Protein AF-A0A1Q3QXC6-F1 (afdb_monomer_lite)

Sequence (93 aa):
MSPAQNKSDFVNVRLSVAGRAFAGDNGVVRIANAHMNYKFAGDKPQRVLTSEWTKILSTEQIDGSPMFEIVPQSTTVPPQLVAAATQEIVDAH

Secondary structure (DSSP, 8-state):
--------SEEEEEE-HHHHHHHGGGTEEEEE-SS-EEEEETT--EEEEHHHIIIIITT-EETTEESEEEPP------GGGTGGGS-SS----

Foldseek 3Di:
DDPPPPPPQKFWKAFDPQLQVVCPPQQWDWDDDPPDIDIHHHGDTDIDGPVCCVPPQVPDDDPNHRGMDTDDDPPPPPPVVVVVPPPDPDDDD

pLDDT: mean 78.22, std 18.52, range [39.12, 95.81]

Structure (mmCIF, N/CA/C/O backbone):
data_AF-A0A1Q3QXC6-F1
#
_entry.id   AF-A0A1Q3QXC6-F1
#
loop_
_atom_site.group_PDB
_atom_site.id
_atom_site.type_symbol
_atom_site.label_atom_id
_atom_site.label_alt_id
_atom_site.label_comp_id
_atom_site.label_asym_id
_atom_site.label_entity_id
_atom_site.label_seq_id
_atom_site.pdbx_PDB_ins_code
_atom_site.Cartn_x
_atom_site.Cartn_y
_atom_site.Cartn_z
_atom_site.occupancy
_atom_site.B_iso_or_equiv
_atom_site.auth_seq_id
_atom_site.auth_comp_id
_atom_site.auth_asym_id
_atom_site.auth_atom_id
_atom_site.pdbx_PDB_model_num
ATOM 1 N N . MET A 1 1 ? -12.873 0.162 34.557 1.00 39.19 1 MET A N 1
ATOM 2 C CA . MET A 1 1 ? -12.747 0.933 33.303 1.00 39.19 1 MET A CA 1
ATOM 3 C C . MET A 1 1 ? -11.288 0.880 32.895 1.00 39.19 1 MET A C 1
ATOM 5 O O . MET A 1 1 ? -10.470 1.500 33.559 1.00 39.19 1 MET A O 1
ATOM 9 N N . SER A 1 2 ? -10.935 0.053 31.913 1.00 39.12 2 SER A N 1
ATOM 10 C CA . SER A 1 2 ? -9.557 -0.006 31.413 1.00 39.12 2 SER A CA 1
ATOM 11 C C . SER A 1 2 ? -9.249 1.285 30.647 1.00 39.12 2 SER A C 1
ATOM 13 O O . SER A 1 2 ? -10.136 1.754 29.928 1.00 39.12 2 SER A O 1
ATOM 15 N N . PRO A 1 3 ? -8.049 1.878 30.779 1.00 43.44 3 PRO A N 1
ATOM 16 C CA . PRO A 1 3 ? -7.674 3.021 29.960 1.00 43.44 3 PRO A CA 1
ATOM 17 C C . PRO A 1 3 ? -7.771 2.594 28.497 1.00 43.44 3 PRO A C 1
ATOM 19 O O . PRO A 1 3 ? -7.257 1.537 28.124 1.00 43.44 3 PRO A O 1
ATOM 22 N N . ALA A 1 4 ? -8.485 3.377 27.686 1.00 45.19 4 ALA A N 1
ATOM 23 C CA . ALA A 1 4 ? -8.517 3.184 26.248 1.00 45.19 4 ALA A CA 1
ATOM 24 C C . ALA A 1 4 ? -7.061 3.158 25.771 1.00 45.19 4 ALA A C 1
ATOM 26 O O . ALA A 1 4 ? -6.369 4.174 25.835 1.00 45.19 4 ALA A O 1
ATOM 27 N N . GLN A 1 5 ? -6.572 1.976 25.378 1.00 46.03 5 GLN A N 1
ATOM 28 C CA . GLN A 1 5 ? -5.312 1.857 24.660 1.00 46.03 5 GLN A CA 1
ATOM 29 C C . GLN A 1 5 ? -5.417 2.842 23.507 1.00 46.03 5 GLN A C 1
ATOM 31 O O . GLN A 1 5 ? -6.284 2.691 22.646 1.00 46.03 5 GLN A O 1
ATOM 36 N N . ASN A 1 6 ? -4.594 3.882 23.570 1.00 46.03 6 ASN A N 1
ATOM 37 C CA . ASN A 1 6 ? -4.557 4.993 22.641 1.00 46.03 6 ASN A CA 1
ATOM 38 C C . ASN A 1 6 ? -4.053 4.439 21.298 1.00 46.03 6 ASN A C 1
ATOM 40 O O . ASN A 1 6 ? -2.878 4.562 20.957 1.00 46.03 6 ASN A O 1
ATOM 44 N N . LYS A 1 7 ? -4.901 3.681 20.588 1.00 56.66 7 LYS A N 1
ATOM 45 C CA . LYS A 1 7 ? -4.626 3.222 19.232 1.00 56.66 7 LYS A CA 1
ATOM 46 C C . LYS A 1 7 ? -4.520 4.499 18.423 1.00 56.66 7 LYS A C 1
ATOM 48 O O . LYS A 1 7 ? -5.528 5.157 18.205 1.00 56.66 7 LYS A O 1
ATOM 53 N N . SER A 1 8 ? -3.294 4.859 18.049 1.00 66.44 8 SER A N 1
ATOM 54 C CA . SER A 1 8 ? -3.034 5.984 17.159 1.00 66.44 8 SER A CA 1
ATOM 55 C C . SER A 1 8 ? -4.026 5.925 15.996 1.00 66.44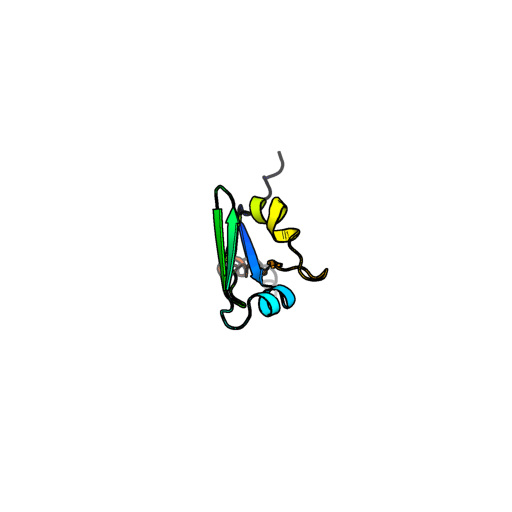 8 SER A C 1
ATOM 57 O O . SER A 1 8 ? -4.142 4.893 15.326 1.00 66.44 8 SER A O 1
ATOM 59 N N . ASP A 1 9 ? -4.720 7.036 15.741 1.00 86.25 9 ASP A N 1
ATOM 60 C CA . ASP A 1 9 ? -5.658 7.177 14.617 1.00 86.25 9 ASP A CA 1
ATOM 61 C C . ASP A 1 9 ? -4.976 6.953 13.256 1.00 86.25 9 ASP A C 1
ATOM 63 O O . ASP A 1 9 ? -5.631 6.836 12.219 1.00 86.25 9 ASP A O 1
ATOM 67 N N . PHE A 1 10 ? -3.642 6.882 13.260 1.00 89.75 10 PHE A N 1
ATOM 68 C CA . PHE A 1 10 ? -2.804 6.761 12.088 1.00 89.75 10 PHE A CA 1
ATOM 69 C C . PHE A 1 10 ? -1.750 5.666 12.214 1.00 89.75 10 PHE A C 1
ATOM 71 O O . PHE A 1 10 ? -1.197 5.427 13.290 1.00 89.75 10 PHE A O 1
ATOM 78 N N . VAL A 1 11 ? -1.375 5.123 11.060 1.00 92.06 11 VAL A N 1
ATO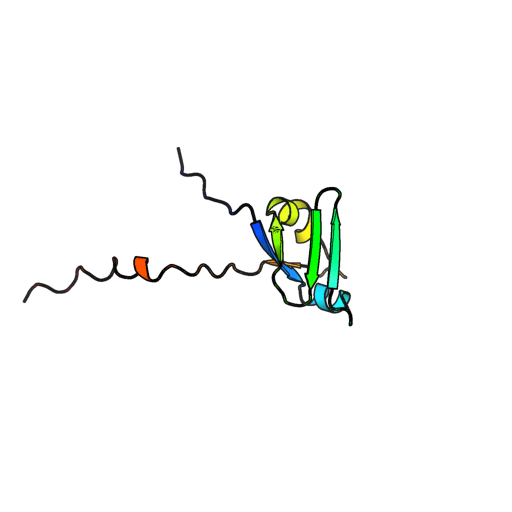M 79 C CA . VAL A 1 11 ? -0.215 4.251 10.868 1.00 92.06 11 VAL A CA 1
ATOM 80 C C . VAL A 1 11 ? 0.694 4.840 9.790 1.00 92.06 11 VAL A C 1
ATOM 82 O O . VAL A 1 11 ? 0.235 5.549 8.892 1.00 92.06 11 VAL A O 1
ATOM 85 N N . ASN A 1 12 ? 1.994 4.568 9.878 1.00 93.38 12 ASN A N 1
ATOM 86 C CA . ASN A 1 12 ? 2.932 4.910 8.813 1.00 93.38 12 ASN A CA 1
ATOM 87 C C . ASN A 1 12 ? 3.069 3.708 7.884 1.00 93.38 12 ASN A C 1
ATOM 89 O O . ASN A 1 12 ? 3.343 2.600 8.339 1.00 93.38 12 ASN A O 1
ATOM 93 N N . VAL A 1 13 ? 2.873 3.930 6.591 1.00 93.81 13 VAL A N 1
ATOM 94 C CA . VAL A 1 13 ? 2.866 2.889 5.561 1.00 93.81 13 VAL A CA 1
ATOM 95 C C . VAL A 1 13 ? 3.732 3.345 4.398 1.00 93.81 13 VAL A C 1
ATOM 97 O O . VAL A 1 13 ? 3.739 4.525 4.063 1.00 93.81 13 VAL A O 1
ATOM 100 N N . ARG A 1 14 ? 4.458 2.435 3.758 1.00 94.75 14 ARG A N 1
ATOM 101 C CA . ARG A 1 14 ? 5.205 2.713 2.520 1.00 94.75 14 ARG A CA 1
ATOM 102 C C . ARG A 1 14 ? 4.915 1.649 1.467 1.00 94.75 14 ARG A C 1
ATOM 104 O O . ARG A 1 14 ? 4.270 0.647 1.770 1.00 94.75 14 ARG A O 1
ATOM 111 N N . LEU A 1 15 ? 5.407 1.853 0.244 1.00 95.06 15 LEU A N 1
ATOM 112 C CA . LEU A 1 15 ? 5.384 0.799 -0.771 1.00 95.06 15 LEU A CA 1
ATOM 113 C C . LEU A 1 15 ? 6.296 -0.349 -0.346 1.00 95.06 15 LEU A C 1
ATOM 115 O O . LEU A 1 15 ? 7.444 -0.123 0.052 1.00 95.06 15 LEU A O 1
ATOM 119 N N . SER A 1 16 ? 5.799 -1.572 -0.490 1.00 94.62 16 SER A N 1
ATOM 120 C CA . SER A 1 16 ? 6.605 -2.784 -0.359 1.00 94.62 16 SER A CA 1
ATOM 121 C C . SER A 1 16 ? 7.607 -2.903 -1.517 1.00 94.62 16 SER A C 1
ATOM 123 O O . SER A 1 16 ? 7.643 -2.071 -2.426 1.00 94.62 16 SER A O 1
ATOM 125 N N . VAL A 1 17 ? 8.416 -3.966 -1.528 1.00 92.94 17 VAL A N 1
ATOM 126 C CA . VAL A 1 17 ? 9.269 -4.291 -2.687 1.00 92.94 17 VAL A CA 1
ATOM 127 C C . VAL A 1 17 ? 8.438 -4.412 -3.972 1.00 92.94 17 VAL A C 1
ATOM 129 O O . VAL A 1 17 ? 8.782 -3.786 -4.974 1.00 92.94 17 VAL A O 1
ATOM 132 N N . ALA A 1 18 ? 7.321 -5.144 -3.926 1.00 93.12 18 ALA A N 1
ATOM 133 C CA . ALA A 1 18 ? 6.428 -5.319 -5.070 1.00 93.12 18 ALA A CA 1
ATOM 134 C C . ALA A 1 18 ? 5.747 -4.000 -5.470 1.00 93.12 18 ALA A C 1
ATOM 136 O O . ALA A 1 18 ? 5.717 -3.649 -6.647 1.00 93.12 18 ALA A O 1
ATOM 137 N N . GLY A 1 19 ? 5.285 -3.212 -4.492 1.00 93.31 19 GLY A N 1
ATOM 138 C CA . GLY A 1 19 ? 4.685 -1.901 -4.749 1.00 93.31 19 GLY A CA 1
ATOM 139 C C . GLY A 1 19 ? 5.657 -0.916 -5.403 1.00 93.31 19 GLY A C 1
ATOM 140 O O . GLY A 1 19 ? 5.259 -0.142 -6.271 1.00 93.31 19 GLY A O 1
ATOM 141 N N . ARG A 1 20 ? 6.946 -0.962 -5.038 1.00 92.62 20 ARG A N 1
ATOM 142 C CA . ARG A 1 20 ? 7.991 -0.150 -5.684 1.00 92.62 20 ARG A CA 1
ATOM 143 C C . ARG A 1 20 ? 8.289 -0.617 -7.105 1.00 92.62 20 ARG A C 1
ATOM 145 O O . ARG A 1 20 ? 8.439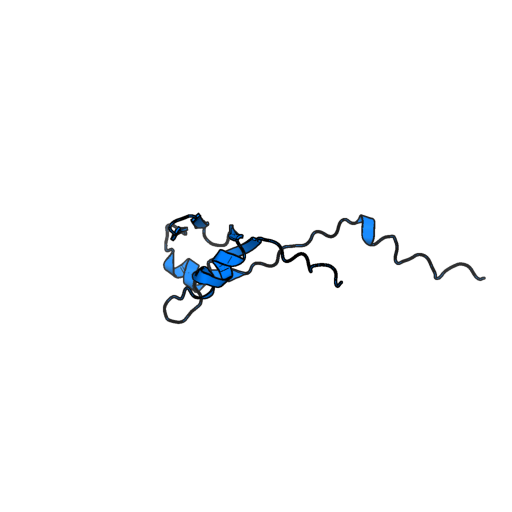 0.232 -7.975 1.00 92.62 20 ARG A O 1
ATOM 152 N N . ALA A 1 21 ? 8.338 -1.928 -7.344 1.00 91.62 21 ALA A N 1
ATOM 153 C CA . ALA A 1 21 ? 8.512 -2.470 -8.691 1.00 91.62 21 ALA A CA 1
ATOM 154 C C . ALA A 1 21 ? 7.357 -2.047 -9.615 1.00 91.62 21 ALA A C 1
ATOM 156 O O . ALA A 1 21 ? 7.591 -1.601 -10.734 1.00 91.62 21 ALA A O 1
ATOM 157 N N . PHE A 1 22 ? 6.121 -2.090 -9.111 1.00 90.88 22 PHE A N 1
ATOM 158 C CA . PHE A 1 22 ? 4.940 -1.631 -9.841 1.00 90.88 22 PHE A CA 1
ATOM 159 C C . PHE A 1 22 ? 4.932 -0.126 -10.122 1.00 90.88 22 PHE A C 1
ATOM 161 O O . PHE A 1 22 ? 4.495 0.300 -11.187 1.00 90.88 22 PHE A O 1
ATOM 168 N N . ALA A 1 23 ? 5.420 0.692 -9.185 1.00 90.50 23 ALA A N 1
ATOM 169 C CA . ALA A 1 23 ? 5.475 2.143 -9.355 1.00 90.50 23 ALA A CA 1
ATOM 170 C C . ALA A 1 23 ? 6.372 2.590 -10.530 1.00 90.50 23 ALA A C 1
ATOM 172 O O . ALA A 1 23 ? 6.231 3.723 -11.005 1.00 90.50 23 ALA A O 1
ATOM 173 N N . GLY A 1 24 ? 7.280 1.716 -10.986 1.00 85.00 24 GLY A N 1
ATOM 174 C CA . GLY A 1 24 ? 8.184 1.955 -12.108 1.00 85.00 24 GLY A CA 1
ATOM 175 C C . GLY A 1 24 ? 9.066 3.192 -11.923 1.00 85.00 24 GLY A C 1
ATOM 176 O O . GLY A 1 24 ? 9.287 3.665 -10.806 1.00 85.00 24 GLY A O 1
ATOM 177 N N . ASP A 1 25 ? 9.532 3.759 -13.036 1.00 77.88 25 ASP A N 1
ATOM 178 C CA . ASP A 1 25 ? 10.501 4.869 -13.055 1.00 77.88 25 ASP A CA 1
ATOM 179 C C . ASP A 1 25 ? 9.986 6.161 -12.401 1.00 77.88 25 ASP A C 1
ATOM 181 O O . ASP A 1 25 ? 10.765 6.986 -11.925 1.00 77.88 25 ASP A O 1
ATOM 185 N N . ASN A 1 26 ? 8.662 6.338 -12.331 1.00 74.31 26 ASN A N 1
ATOM 186 C CA . ASN A 1 26 ? 8.052 7.482 -11.654 1.00 74.31 26 ASN A CA 1
ATOM 187 C C . ASN A 1 26 ? 8.069 7.338 -10.126 1.00 74.31 26 ASN A C 1
ATOM 189 O O . ASN A 1 26 ? 7.878 8.331 -9.422 1.00 74.31 26 ASN A O 1
ATOM 193 N N . GLY A 1 27 ? 8.242 6.114 -9.611 1.00 82.69 27 GLY A N 1
ATOM 194 C CA . GLY A 1 27 ? 8.358 5.812 -8.186 1.00 82.69 27 GLY A CA 1
ATOM 195 C C . GLY A 1 27 ? 7.164 6.266 -7.345 1.00 82.69 27 GLY A C 1
ATOM 196 O O . GLY A 1 27 ? 7.311 6.452 -6.139 1.00 82.69 27 GLY A O 1
ATOM 197 N N . VAL A 1 28 ? 5.996 6.505 -7.951 1.00 90.38 28 VAL A N 1
ATOM 198 C CA . VAL A 1 28 ? 4.825 7.064 -7.269 1.00 90.38 28 VAL A CA 1
ATOM 199 C C . VAL A 1 28 ? 3.581 6.232 -7.539 1.00 90.38 28 VAL A C 1
ATOM 201 O O . VAL A 1 28 ? 3.194 6.034 -8.685 1.00 90.38 28 VAL A O 1
ATOM 204 N N . VAL A 1 29 ? 2.888 5.869 -6.462 1.00 90.56 29 VAL A N 1
ATOM 205 C CA . VAL A 1 29 ? 1.546 5.278 -6.497 1.00 90.56 29 VAL A CA 1
ATOM 206 C C . VAL A 1 29 ? 0.568 6.253 -5.858 1.00 90.56 29 VAL A C 1
ATOM 208 O O . VAL A 1 29 ? 0.815 6.777 -4.768 1.00 90.56 29 VAL A O 1
ATOM 211 N N . ARG A 1 30 ? -0.558 6.503 -6.530 1.00 90.94 30 ARG A N 1
ATOM 212 C CA . ARG A 1 30 ? -1.664 7.300 -5.993 1.00 90.94 30 ARG A CA 1
ATOM 213 C C . ARG A 1 30 ? -2.861 6.402 -5.738 1.00 90.94 30 ARG A C 1
ATOM 215 O O . ARG A 1 30 ? -3.307 5.723 -6.654 1.00 90.94 30 ARG A O 1
ATOM 222 N N . ILE A 1 31 ? -3.384 6.451 -4.520 1.00 87.75 31 ILE A N 1
ATOM 223 C CA . ILE A 1 31 ? -4.632 5.792 -4.146 1.00 87.75 31 ILE A CA 1
ATOM 224 C C . ILE A 1 31 ? -5.639 6.889 -3.837 1.00 87.75 31 ILE A C 1
ATOM 226 O O . ILE A 1 31 ? -5.459 7.651 -2.886 1.00 87.75 31 ILE A O 1
ATOM 230 N N . ALA A 1 32 ? -6.667 6.982 -4.672 1.00 84.81 32 ALA A N 1
ATOM 231 C CA . ALA A 1 32 ? -7.800 7.864 -4.464 1.00 84.81 32 ALA A CA 1
ATOM 232 C C . ALA A 1 32 ? -8.989 7.012 -4.026 1.00 84.81 32 ALA A C 1
ATOM 234 O O . ALA A 1 32 ? -9.399 6.099 -4.739 1.00 84.81 32 ALA A O 1
ATOM 235 N N . ASN A 1 33 ? -9.542 7.316 -2.860 1.00 75.31 33 ASN A N 1
ATOM 236 C CA . ASN A 1 33 ? -10.864 6.856 -2.471 1.00 75.31 33 ASN A CA 1
ATOM 237 C C . ASN A 1 33 ? -11.768 8.071 -2.258 1.00 75.31 33 ASN A C 1
ATOM 239 O O . ASN A 1 33 ? -11.289 9.202 -2.200 1.00 75.31 33 ASN A O 1
ATOM 243 N N . ALA A 1 34 ? -13.079 7.841 -2.171 1.00 71.88 34 ALA A N 1
ATOM 244 C CA . ALA A 1 34 ? -14.083 8.905 -2.176 1.00 71.88 34 ALA A CA 1
ATOM 245 C C . ALA A 1 34 ? -13.771 10.075 -1.218 1.00 71.88 34 ALA A C 1
ATOM 247 O O . ALA A 1 34 ? -14.146 11.205 -1.518 1.00 71.88 34 ALA A O 1
ATOM 248 N N . HIS A 1 35 ? -13.100 9.826 -0.084 1.00 76.19 35 HIS A N 1
ATOM 249 C CA . HIS A 1 35 ? -12.837 10.837 0.946 1.00 76.19 35 HIS A CA 1
ATOM 250 C C . HIS A 1 35 ? -11.343 11.155 1.156 1.00 76.19 35 HIS A C 1
ATOM 252 O O . HIS A 1 35 ? -11.029 12.165 1.783 1.00 76.19 35 HIS A O 1
ATOM 258 N N . MET A 1 36 ? -10.417 10.330 0.660 1.00 82.38 36 MET A N 1
ATOM 259 C CA . MET A 1 36 ? -8.981 10.435 0.932 1.00 82.38 36 MET A CA 1
ATOM 260 C C . MET A 1 36 ? -8.151 10.206 -0.330 1.00 82.38 36 MET A C 1
ATOM 262 O O . MET A 1 36 ? -8.430 9.335 -1.149 1.00 82.38 36 MET A O 1
ATOM 266 N N . ASN A 1 37 ? -7.064 10.966 -0.449 1.00 89.44 37 ASN A N 1
ATOM 267 C CA . ASN A 1 37 ? -6.088 10.817 -1.521 1.00 89.44 37 ASN A CA 1
ATOM 268 C C . ASN A 1 37 ? -4.703 10.612 -0.911 1.00 89.44 37 ASN A C 1
ATOM 270 O O . ASN A 1 37 ? -4.164 11.511 -0.264 1.00 89.44 37 ASN A O 1
ATOM 274 N N . TYR A 1 38 ? -4.119 9.436 -1.131 1.00 91.62 38 TYR A N 1
ATOM 275 C CA . TYR A 1 38 ? -2.773 9.099 -0.683 1.00 91.62 38 TYR A CA 1
ATOM 276 C C . TYR A 1 38 ? -1.804 9.056 -1.861 1.00 91.62 38 TYR A C 1
ATOM 278 O O . TYR A 1 38 ? -2.114 8.529 -2.929 1.00 91.62 38 TYR A O 1
ATOM 286 N N . LYS A 1 39 ? -0.603 9.599 -1.651 1.00 93.75 39 LYS A N 1
ATOM 287 C CA . LYS A 1 39 ? 0.502 9.565 -2.610 1.00 93.75 39 LYS A CA 1
ATOM 288 C C . LYS A 1 39 ? 1.699 8.897 -1.945 1.00 93.75 39 LYS A C 1
ATOM 290 O O . LYS A 1 39 ? 2.346 9.502 -1.096 1.00 93.75 39 LYS A O 1
ATOM 295 N N . PHE A 1 40 ? 2.006 7.677 -2.357 1.00 93.19 40 PHE A N 1
ATOM 296 C CA . PHE A 1 40 ? 3.171 6.937 -1.889 1.00 93.19 40 PHE A CA 1
ATOM 297 C C . PHE A 1 40 ? 4.325 7.158 -2.859 1.00 93.19 40 PHE A C 1
ATOM 299 O O . PHE A 1 40 ? 4.158 6.961 -4.060 1.00 93.19 40 PHE A O 1
ATOM 306 N N . ALA A 1 41 ? 5.475 7.596 -2.349 1.00 90.19 41 ALA A N 1
ATOM 307 C CA . ALA A 1 41 ? 6.664 7.876 -3.147 1.00 90.19 41 ALA A CA 1
ATOM 308 C C . ALA A 1 41 ? 7.806 6.944 -2.724 1.00 90.19 41 ALA A C 1
ATOM 310 O O . ALA A 1 41 ? 8.406 7.150 -1.671 1.00 90.19 41 ALA A O 1
ATOM 311 N N . GLY A 1 42 ? 8.100 5.936 -3.544 1.00 85.25 42 GLY A N 1
ATOM 312 C CA . GLY A 1 42 ? 9.204 5.002 -3.348 1.00 85.25 42 GLY A CA 1
ATOM 313 C C . GLY A 1 42 ? 9.213 4.367 -1.956 1.00 85.25 42 GLY A C 1
ATOM 314 O O . GLY A 1 42 ? 8.262 3.704 -1.550 1.00 85.25 42 GLY A O 1
ATOM 315 N N . ASP A 1 43 ? 10.308 4.568 -1.228 1.00 84.88 43 ASP A N 1
ATOM 316 C CA . ASP A 1 43 ? 10.558 4.042 0.117 1.00 84.88 43 ASP A CA 1
ATOM 317 C C . ASP A 1 43 ? 10.074 4.960 1.255 1.00 84.88 43 ASP A C 1
ATOM 319 O O . ASP A 1 43 ? 10.204 4.607 2.433 1.00 84.88 43 ASP A O 1
ATOM 323 N N . LYS A 1 44 ? 9.496 6.122 0.928 1.00 89.56 44 LYS A N 1
ATOM 324 C CA . LYS A 1 44 ? 9.099 7.116 1.927 1.00 89.56 44 LYS A CA 1
ATOM 325 C C . LYS A 1 44 ? 7.856 6.661 2.695 1.00 89.56 44 LYS A C 1
ATOM 327 O O . LYS A 1 44 ? 6.842 6.333 2.071 1.00 89.56 44 LYS A O 1
ATOM 332 N N . PRO A 1 45 ? 7.884 6.700 4.039 1.00 92.69 45 PRO A N 1
ATOM 333 C CA . PRO A 1 45 ? 6.691 6.491 4.843 1.00 92.69 45 PRO A CA 1
ATOM 334 C C . PRO A 1 45 ? 5.653 7.586 4.584 1.00 92.69 45 PRO A C 1
ATOM 336 O O . PRO A 1 45 ? 5.960 8.777 4.614 1.00 92.69 45 PRO A O 1
ATOM 339 N N . GLN A 1 46 ? 4.411 7.169 4.390 1.00 92.50 46 GLN A N 1
ATOM 340 C CA . GLN A 1 46 ? 3.228 8.005 4.294 1.00 92.50 46 GLN A CA 1
ATOM 341 C C . GLN A 1 46 ? 2.322 7.707 5.490 1.00 92.50 46 GLN A C 1
ATOM 343 O O . GLN A 1 46 ? 1.993 6.555 5.777 1.00 92.50 46 GLN A O 1
ATOM 348 N N . ARG A 1 47 ? 1.895 8.759 6.189 1.00 92.50 47 ARG A N 1
ATOM 349 C CA . ARG A 1 47 ? 0.922 8.644 7.277 1.00 92.50 47 ARG A CA 1
ATOM 350 C C . ARG A 1 47 ? -0.470 8.434 6.682 1.00 92.50 47 ARG A C 1
ATOM 352 O O . ARG A 1 47 ? -0.915 9.237 5.858 1.00 92.50 47 ARG A O 1
ATOM 359 N N . VAL A 1 48 ? -1.148 7.375 7.106 1.00 91.50 48 VAL A N 1
ATOM 360 C CA . VAL A 1 48 ? -2.509 7.021 6.679 1.00 91.50 48 VAL A CA 1
ATOM 361 C C . VAL A 1 48 ? -3.382 6.768 7.898 1.00 91.50 48 VAL A C 1
ATOM 363 O O . VAL A 1 48 ? -2.868 6.470 8.975 1.00 91.50 48 VAL A O 1
ATOM 366 N N . LEU A 1 49 ? -4.697 6.905 7.751 1.00 91.31 49 LEU A N 1
ATOM 367 C CA . LEU A 1 49 ? -5.623 6.563 8.828 1.00 91.31 49 LEU A CA 1
ATOM 368 C C . LEU A 1 49 ? -5.589 5.052 9.072 1.00 91.31 49 LEU A C 1
ATOM 370 O O . LEU A 1 49 ? -5.576 4.262 8.125 1.00 91.31 49 LEU A O 1
ATOM 374 N N . THR A 1 50 ? -5.638 4.639 10.336 1.00 91.56 50 THR A N 1
ATOM 375 C CA . THR A 1 50 ? -5.673 3.218 10.716 1.00 91.56 50 THR A CA 1
ATOM 376 C C . THR A 1 50 ? -6.892 2.504 10.112 1.00 91.56 50 THR A C 1
ATOM 378 O O . THR A 1 50 ? -6.811 1.331 9.739 1.00 91.56 50 THR A O 1
ATOM 381 N N . SER A 1 51 ? -8.012 3.218 9.943 1.00 90.25 51 SER A N 1
ATOM 382 C CA . SER A 1 51 ? -9.209 2.707 9.262 1.00 90.25 51 SER A CA 1
ATOM 383 C C . SER A 1 51 ? -8.970 2.426 7.779 1.00 90.25 51 SER A C 1
ATOM 385 O O . SER A 1 51 ? -9.407 1.392 7.284 1.00 90.25 51 SER A O 1
ATOM 387 N N . GLU A 1 52 ? -8.257 3.313 7.086 1.00 90.69 52 GLU A N 1
ATOM 388 C CA . GLU A 1 52 ? -7.956 3.186 5.656 1.00 90.69 52 GLU A CA 1
ATOM 389 C C . GLU A 1 52 ? -6.944 2.074 5.399 1.00 90.69 52 GLU A C 1
ATOM 391 O O . GLU A 1 52 ? -7.097 1.291 4.461 1.00 90.69 52 GLU A O 1
ATOM 396 N N . TRP A 1 53 ? -5.957 1.941 6.289 1.00 92.06 53 TRP A N 1
ATOM 397 C CA . TRP A 1 53 ? -5.068 0.785 6.302 1.00 92.06 53 TRP A CA 1
ATOM 398 C C . TRP A 1 53 ? -5.853 -0.525 6.408 1.00 92.06 53 TRP A C 1
ATOM 400 O O . TRP A 1 53 ? -5.725 -1.401 5.556 1.00 92.06 53 TRP A O 1
ATOM 410 N N . THR A 1 54 ? -6.710 -0.636 7.422 1.00 91.25 54 THR A N 1
ATOM 411 C CA . THR A 1 54 ? -7.425 -1.886 7.715 1.00 91.25 54 THR A CA 1
ATOM 412 C C . THR A 1 54 ? -8.421 -2.257 6.614 1.00 91.25 54 THR A C 1
ATOM 414 O O . THR A 1 54 ? -8.598 -3.435 6.332 1.00 91.25 54 THR A O 1
ATOM 417 N N . LYS A 1 55 ? -9.078 -1.272 5.990 1.00 89.56 55 LYS A N 1
ATOM 418 C CA . LYS A 1 55 ? -10.149 -1.519 5.012 1.00 89.56 55 LYS A CA 1
ATOM 419 C C . LYS A 1 55 ? -9.672 -1.708 3.576 1.00 89.56 55 LYS A C 1
ATOM 421 O O . LYS A 1 55 ? -10.363 -2.382 2.823 1.00 89.56 55 LYS A O 1
ATOM 426 N N . ILE A 1 56 ? -8.584 -1.044 3.184 1.00 90.00 56 ILE A N 1
ATOM 427 C CA . ILE A 1 56 ? -8.191 -0.930 1.773 1.00 90.00 56 ILE A CA 1
ATOM 428 C C . ILE A 1 56 ? -6.721 -1.303 1.619 1.00 90.00 56 ILE A C 1
ATOM 430 O O . ILE A 1 56 ? -6.385 -2.316 1.018 1.00 90.00 56 ILE A O 1
ATOM 434 N N . LEU A 1 57 ? -5.823 -0.509 2.205 1.00 92.06 57 LEU A N 1
ATOM 435 C CA . LEU A 1 57 ? -4.402 -0.585 1.856 1.00 92.06 57 LEU A CA 1
ATOM 436 C C . LEU A 1 57 ? -3.738 -1.897 2.303 1.00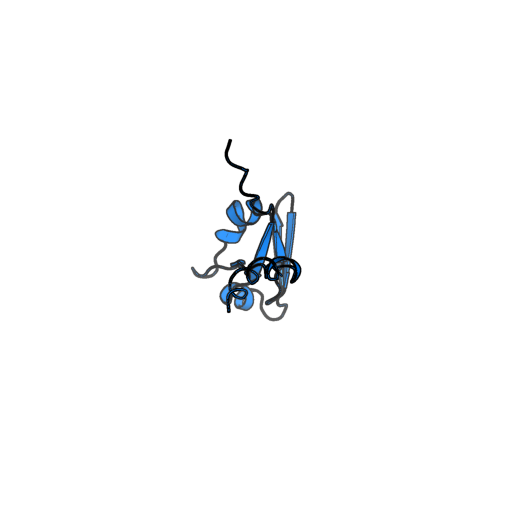 92.06 57 LEU A C 1
ATOM 438 O O . LEU A 1 57 ? -2.789 -2.336 1.664 1.00 92.06 57 LEU A O 1
ATOM 442 N N . SER A 1 58 ? -4.222 -2.534 3.375 1.00 93.50 58 SER A N 1
ATOM 443 C CA . SER A 1 58 ? -3.665 -3.805 3.864 1.00 93.50 58 SER A CA 1
ATOM 444 C C . SER A 1 58 ? -3.982 -5.006 2.968 1.00 93.50 58 SER A C 1
ATOM 446 O O . SER A 1 58 ? -3.312 -6.032 3.070 1.00 93.50 58 SER A O 1
ATOM 448 N N . THR A 1 59 ? -4.983 -4.885 2.091 1.00 93.12 59 THR A N 1
ATOM 449 C CA . THR A 1 59 ? -5.427 -5.960 1.195 1.00 93.12 59 THR A CA 1
ATOM 450 C C . THR A 1 59 ? -4.952 -5.787 -0.244 1.00 93.12 59 THR A C 1
ATOM 452 O O . THR A 1 59 ? -5.102 -6.714 -1.035 1.00 93.12 59 THR A O 1
ATOM 455 N N . GLU A 1 60 ? -4.370 -4.637 -0.589 1.00 93.00 60 GLU A N 1
ATOM 456 C CA . GLU A 1 60 ? -3.837 -4.377 -1.928 1.00 93.00 60 GLU A CA 1
ATOM 457 C C . GLU A 1 60 ? -2.629 -5.272 -2.219 1.00 93.00 60 GLU A C 1
ATOM 459 O O . GLU A 1 60 ? -1.649 -5.309 -1.463 1.00 93.00 60 GLU A O 1
ATOM 464 N N . GLN A 1 61 ? -2.697 -5.988 -3.338 1.00 95.19 61 GLN A N 1
ATOM 465 C CA . GLN A 1 61 ? -1.690 -6.954 -3.757 1.00 95.19 61 GLN A CA 1
ATOM 466 C C . GLN A 1 61 ? -1.349 -6.794 -5.234 1.00 95.19 61 GLN A C 1
ATOM 468 O O . GLN A 1 61 ? -2.179 -6.394 -6.046 1.00 95.19 61 GLN A O 1
ATOM 473 N N . ILE A 1 62 ? -0.122 -7.172 -5.573 1.00 91.69 62 ILE A N 1
ATOM 474 C CA . ILE A 1 62 ? 0.404 -7.235 -6.933 1.00 91.69 62 ILE A CA 1
ATOM 475 C C . ILE A 1 62 ? 1.017 -8.613 -7.095 1.00 91.69 62 ILE A C 1
ATOM 477 O O . ILE A 1 62 ? 1.922 -8.969 -6.343 1.00 91.69 62 ILE A O 1
ATOM 481 N N . ASP A 1 63 ? 0.479 -9.401 -8.023 1.00 92.56 63 ASP A N 1
ATOM 482 C CA . ASP A 1 63 ? 0.919 -10.775 -8.283 1.00 92.56 63 ASP A CA 1
ATOM 483 C C . ASP A 1 63 ? 1.021 -11.629 -6.999 1.00 92.56 63 ASP A C 1
ATOM 485 O O . ASP A 1 63 ? 1.970 -12.383 -6.789 1.00 92.56 63 ASP A O 1
ATOM 489 N N . GLY A 1 64 ? 0.053 -11.468 -6.087 1.00 94.12 64 GLY A N 1
ATOM 490 C CA . GLY A 1 64 ? -0.001 -12.179 -4.800 1.00 94.12 64 GLY A CA 1
ATOM 491 C C . GLY A 1 64 ? 0.942 -11.648 -3.711 1.00 94.12 64 GLY A C 1
ATOM 492 O O . GLY A 1 64 ? 0.968 -12.188 -2.606 1.00 94.12 64 GLY A O 1
ATOM 493 N N . SER A 1 65 ? 1.710 -10.593 -3.988 1.00 95.81 65 SER A N 1
ATOM 494 C CA . SER A 1 65 ? 2.578 -9.923 -3.014 1.00 95.81 65 SER A CA 1
ATOM 495 C C . SER A 1 65 ? 1.924 -8.644 -2.479 1.00 95.81 65 SER A C 1
ATOM 497 O O . SER A 1 65 ? 1.343 -7.898 -3.267 1.00 95.81 65 SER A O 1
ATOM 499 N N . PRO A 1 66 ? 2.035 -8.319 -1.176 1.00 95.31 66 PRO A N 1
ATOM 500 C CA . PRO A 1 66 ? 1.486 -7.078 -0.626 1.00 95.31 66 PRO A CA 1
ATOM 501 C C . PRO A 1 66 ? 2.041 -5.852 -1.346 1.00 95.31 66 PRO A C 1
ATOM 503 O O . PRO A 1 66 ? 3.248 -5.768 -1.562 1.00 95.31 66 PRO A O 1
ATOM 506 N N . MET A 1 67 ? 1.194 -4.881 -1.679 1.00 94.62 67 MET A N 1
ATOM 507 C CA . MET A 1 67 ? 1.614 -3.629 -2.320 1.00 94.62 67 MET A CA 1
ATOM 508 C C . MET A 1 67 ? 2.208 -2.626 -1.317 1.00 94.62 67 MET A C 1
ATOM 510 O O . MET A 1 67 ? 3.086 -1.827 -1.657 1.00 94.62 67 MET A O 1
ATOM 514 N N . PHE A 1 68 ? 1.759 -2.690 -0.065 1.00 95.44 68 PHE A N 1
ATOM 515 C CA . PHE A 1 68 ? 2.120 -1.765 1.004 1.00 95.44 68 PHE A CA 1
ATOM 516 C C . PHE A 1 68 ? 2.599 -2.506 2.255 1.00 95.44 68 PHE A C 1
ATOM 518 O O . PHE A 1 68 ? 2.222 -3.651 2.496 1.00 95.44 68 PHE A O 1
ATOM 525 N N . GLU A 1 69 ? 3.404 -1.837 3.078 1.00 95.31 69 GLU A N 1
ATOM 526 C CA . GLU A 1 69 ? 3.902 -2.374 4.348 1.00 95.31 69 GLU A CA 1
ATOM 527 C C . GLU A 1 69 ? 3.916 -1.311 5.455 1.00 95.31 69 GLU A C 1
ATOM 529 O O . GLU A 1 69 ? 4.155 -0.127 5.197 1.00 95.31 69 GLU A O 1
ATOM 534 N N . ILE A 1 70 ? 3.671 -1.739 6.699 1.00 94.81 70 ILE A N 1
ATOM 535 C CA . ILE A 1 70 ? 3.739 -0.870 7.880 1.00 94.81 70 ILE A CA 1
ATOM 536 C C . ILE A 1 70 ? 5.201 -0.547 8.180 1.00 94.81 70 ILE A C 1
ATOM 538 O O . ILE A 1 70 ? 6.052 -1.431 8.258 1.00 94.81 70 ILE A O 1
ATOM 542 N N . VAL A 1 71 ? 5.472 0.731 8.422 1.00 92.69 71 VAL A N 1
ATOM 543 C CA . VAL A 1 71 ? 6.762 1.207 8.914 1.00 92.69 71 VAL A CA 1
ATOM 544 C C . VAL A 1 71 ? 6.649 1.425 10.422 1.00 92.69 71 VAL A C 1
ATOM 546 O O . VAL A 1 71 ? 5.744 2.150 10.852 1.00 92.69 71 VAL A O 1
ATOM 549 N N . PRO A 1 72 ? 7.555 0.849 11.236 1.00 83.19 72 PRO A N 1
ATOM 550 C CA . PRO A 1 72 ? 7.603 1.131 12.662 1.00 83.19 72 PRO A CA 1
ATOM 551 C C . PRO A 1 72 ? 7.669 2.640 12.897 1.00 83.19 72 PRO A C 1
ATOM 553 O O . PRO A 1 72 ? 8.513 3.337 12.330 1.00 83.19 72 PRO A O 1
ATOM 556 N N . GLN A 1 73 ? 6.768 3.162 13.726 1.00 72.12 73 GLN A N 1
ATOM 557 C CA . GLN A 1 73 ? 6.921 4.521 14.219 1.00 72.12 73 GLN A CA 1
ATOM 558 C C . GLN A 1 73 ? 8.094 4.488 15.192 1.00 72.12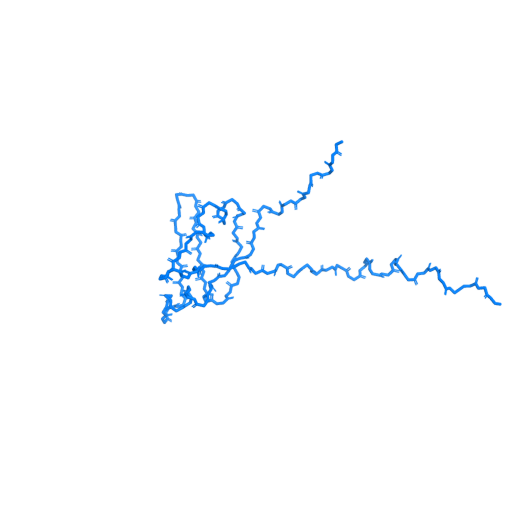 73 GLN A C 1
ATOM 560 O O . GLN A 1 73 ? 7.998 3.843 16.234 1.00 72.12 73 GLN A O 1
ATOM 565 N N . SER A 1 74 ? 9.207 5.140 14.852 1.00 62.66 74 SER A N 1
ATOM 566 C CA . SER A 1 74 ? 10.268 5.381 15.825 1.00 62.66 74 SER A CA 1
ATOM 567 C C . SER A 1 74 ? 9.671 6.235 16.936 1.00 62.66 74 SER A C 1
ATOM 569 O O . SER A 1 74 ? 9.546 7.450 16.804 1.00 62.66 74 SER A O 1
ATOM 571 N N . THR A 1 75 ? 9.235 5.595 18.015 1.00 55.84 75 THR A N 1
ATOM 572 C CA . THR A 1 75 ? 8.895 6.281 19.249 1.00 55.84 75 THR A CA 1
ATOM 573 C C . THR A 1 75 ? 10.206 6.795 19.810 1.00 55.84 75 THR A C 1
ATOM 575 O O . THR A 1 75 ? 10.935 6.062 20.478 1.00 55.84 75 THR A O 1
ATOM 578 N N . THR A 1 76 ? 10.549 8.041 19.498 1.00 49.16 76 THR A N 1
ATOM 579 C CA . THR A 1 76 ? 11.574 8.765 20.239 1.00 49.16 76 THR A CA 1
ATOM 580 C C . THR A 1 76 ? 11.032 8.913 21.651 1.00 49.16 76 THR A C 1
ATOM 582 O O . THR A 1 76 ? 10.239 9.808 21.937 1.00 49.16 76 THR A O 1
ATOM 585 N N . VAL A 1 77 ? 11.378 7.975 22.530 1.00 54.03 77 VAL A N 1
ATOM 586 C CA . VAL A 1 77 ? 11.167 8.151 23.963 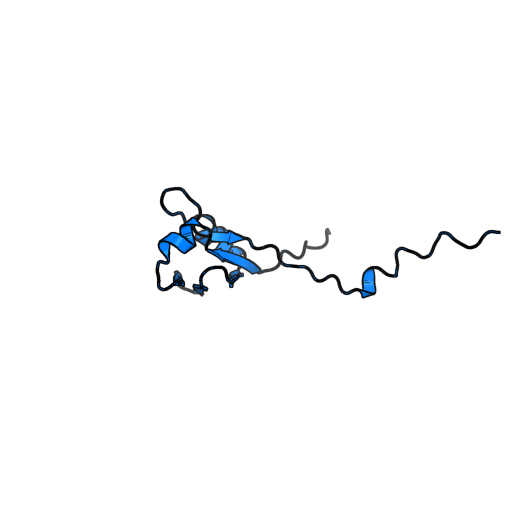1.00 54.03 77 VAL A CA 1
ATOM 587 C C . VAL A 1 77 ? 11.945 9.412 24.338 1.00 54.03 77 VAL A C 1
ATOM 589 O O . VAL A 1 77 ? 13.146 9.473 24.055 1.00 54.03 77 VAL A O 1
ATOM 592 N N . PRO A 1 78 ? 11.305 10.448 24.907 1.00 50.97 78 PRO A N 1
ATOM 593 C CA . PRO A 1 78 ? 12.044 11.580 25.432 1.00 50.97 78 PRO A CA 1
ATOM 594 C C . PRO A 1 78 ? 13.099 11.047 26.417 1.00 50.97 78 PRO A C 1
ATOM 596 O O . PRO A 1 78 ? 12.742 10.240 27.280 1.00 50.97 78 PRO A O 1
ATOM 599 N N . PRO A 1 79 ? 14.366 11.500 26.359 1.00 56.28 79 PRO A N 1
ATOM 600 C CA . PRO A 1 79 ? 15.427 11.058 27.279 1.00 56.28 79 PRO A CA 1
ATOM 601 C C . PRO A 1 79 ? 15.083 11.240 28.770 1.00 56.28 79 PRO A C 1
ATOM 603 O O . PRO A 1 79 ? 15.725 10.676 29.648 1.00 56.28 79 PRO A O 1
ATOM 606 N N . GLN A 1 80 ? 14.043 12.023 29.051 1.00 53.53 80 GLN A N 1
ATOM 607 C CA . GLN A 1 80 ? 13.602 12.459 30.371 1.00 53.53 80 GLN A CA 1
ATOM 608 C C . GLN A 1 80 ? 12.952 11.344 31.211 1.00 53.53 80 GLN A C 1
ATOM 610 O O . GLN A 1 80 ? 12.787 11.518 32.412 1.00 53.53 80 GLN A O 1
ATOM 615 N N . LEU A 1 81 ? 12.591 10.202 30.610 1.00 54.25 81 LEU A N 1
ATOM 616 C CA . LEU A 1 81 ? 11.954 9.072 31.308 1.00 54.25 81 LEU A CA 1
ATOM 617 C C . LEU A 1 81 ? 12.907 7.911 31.636 1.00 54.25 81 LEU A C 1
ATOM 619 O O . LEU A 1 81 ? 12.506 6.983 32.328 1.00 54.25 81 LEU A O 1
ATOM 623 N N . VAL A 1 82 ? 14.168 7.962 31.190 1.00 55.28 82 VAL A N 1
ATOM 624 C CA . VAL A 1 82 ? 15.167 6.912 31.485 1.00 55.28 82 VAL A CA 1
ATOM 625 C C . VAL A 1 82 ? 15.948 7.212 32.775 1.00 55.28 82 VAL A C 1
ATOM 627 O O . VAL A 1 82 ? 16.509 6.308 33.383 1.00 55.28 82 VAL A O 1
ATOM 630 N N . ALA A 1 83 ? 15.932 8.459 33.258 1.00 51.34 83 ALA A N 1
ATOM 631 C CA . ALA A 1 83 ? 16.660 8.856 34.468 1.00 51.34 83 ALA A CA 1
ATOM 632 C C . ALA A 1 83 ? 15.984 8.434 35.790 1.00 51.34 83 ALA A C 1
ATOM 634 O O . ALA A 1 83 ? 16.635 8.446 36.828 1.00 51.34 83 ALA A O 1
ATOM 635 N N . ALA A 1 84 ? 14.706 8.038 35.775 1.00 51.00 84 ALA A N 1
ATOM 636 C CA . ALA A 1 84 ? 13.957 7.708 36.994 1.00 51.00 84 ALA A CA 1
ATOM 637 C C . ALA A 1 84 ? 14.001 6.217 37.393 1.00 51.00 84 ALA A C 1
ATOM 639 O O . ALA A 1 84 ? 13.377 5.841 38.379 1.00 51.00 84 ALA A O 1
ATOM 640 N N . ALA A 1 85 ? 14.717 5.363 36.650 1.00 54.81 85 ALA A N 1
ATOM 641 C CA . ALA A 1 85 ? 14.814 3.924 36.936 1.00 54.81 85 ALA A CA 1
ATOM 642 C C . ALA A 1 85 ? 16.207 3.466 37.421 1.00 54.81 85 ALA A C 1
ATOM 644 O O . ALA A 1 85 ? 16.428 2.269 37.582 1.00 54.81 85 ALA A O 1
ATOM 645 N N . THR A 1 86 ? 17.137 4.395 37.683 1.00 52.62 86 THR A N 1
ATOM 646 C CA . THR A 1 86 ? 18.519 4.071 38.100 1.00 52.62 86 THR A CA 1
ATOM 647 C C . THR A 1 86 ? 18.947 4.854 39.346 1.00 52.62 86 THR A C 1
ATOM 649 O O . THR A 1 86 ? 20.071 5.340 39.432 1.00 52.62 86 THR A O 1
ATOM 652 N N . GLN A 1 87 ? 18.054 5.007 40.324 1.00 52.19 87 GLN A N 1
ATOM 653 C CA . GLN A 1 87 ? 18.388 5.598 41.624 1.00 52.19 87 GLN A CA 1
ATOM 654 C C . GLN A 1 87 ? 17.715 4.826 42.765 1.00 52.19 87 GLN A C 1
ATOM 656 O O . GLN A 1 87 ? 16.868 5.356 43.467 1.00 52.19 87 GLN A O 1
ATOM 661 N N . GLU A 1 88 ? 18.091 3.558 42.953 1.00 53.56 88 GLU A N 1
ATOM 662 C CA . GLU A 1 88 ? 17.875 2.877 44.241 1.00 53.56 88 GLU A CA 1
ATOM 663 C C . GLU A 1 88 ? 18.838 1.696 44.473 1.00 53.56 88 GLU A C 1
ATOM 665 O O . GLU A 1 88 ? 18.411 0.646 44.924 1.00 53.56 88 GLU A O 1
ATOM 670 N N . ILE A 1 89 ? 20.137 1.796 44.143 1.00 57.47 89 ILE A N 1
ATOM 671 C CA . ILE A 1 89 ? 21.117 0.797 44.631 1.00 57.47 89 ILE A CA 1
ATOM 672 C C . ILE A 1 89 ? 22.532 1.382 44.791 1.00 57.47 89 ILE A C 1
ATOM 674 O O . ILE A 1 89 ? 23.480 0.851 44.231 1.00 57.47 89 ILE A O 1
ATOM 678 N N . VAL A 1 90 ? 22.713 2.478 45.528 1.00 52.66 90 VAL A N 1
ATOM 679 C CA . VAL A 1 90 ? 24.001 2.746 46.204 1.00 52.66 90 VAL A CA 1
ATOM 680 C C . VAL A 1 90 ? 23.804 3.823 47.265 1.00 52.66 90 VAL A C 1
ATOM 682 O O . VAL A 1 90 ? 23.986 5.000 46.992 1.00 52.66 90 VAL A O 1
ATOM 685 N N . ASP A 1 91 ? 23.403 3.410 48.465 1.00 50.34 91 ASP A N 1
ATOM 686 C CA . ASP A 1 91 ? 23.858 4.057 49.700 1.00 50.34 91 ASP A CA 1
ATOM 687 C C . ASP A 1 91 ? 23.650 3.095 50.878 1.00 50.34 91 ASP A C 1
ATOM 689 O O . ASP A 1 91 ? 22.626 3.079 51.558 1.00 50.34 91 ASP A O 1
ATOM 693 N N . ALA A 1 92 ? 24.611 2.193 51.035 1.00 47.19 92 ALA A N 1
ATOM 694 C CA . ALA A 1 92 ? 24.873 1.494 52.282 1.00 47.19 92 ALA A CA 1
ATOM 695 C C . ALA A 1 92 ? 26.308 0.989 52.190 1.00 47.19 92 ALA A C 1
ATOM 697 O O . ALA A 1 92 ? 26.531 -0.053 51.581 1.00 47.19 92 ALA A O 1
ATOM 698 N N . HIS A 1 93 ? 27.261 1.753 52.722 1.00 43.94 93 HIS A N 1
ATOM 699 C CA . HIS A 1 93 ? 28.562 1.275 53.193 1.00 43.94 93 HIS A CA 1
ATOM 700 C C . HIS A 1 93 ? 29.162 2.310 54.149 1.00 43.94 93 HIS A C 1
ATOM 702 O O . HIS A 1 93 ? 29.184 3.504 53.781 1.00 43.94 93 HIS A O 1
#

Radius of gyration: 19.94 Å; chains: 1; bounding box: 43×25×66 Å